Protein AF-A0A7S3AWT9-F1 (afdb_monomer_lite)

pLDDT: mean 81.24, std 14.32, range [45.53, 98.25]

Secondary structure (DSSP, 8-state):
--SSS--TT-EEE--HHHHHHHHHHHHTS-HHHH-STTHHHHHHHHHHHHHHHHHTT--TT-TT-EEESEETTEE--HHHHHHHHHHHHHHHHHHHHHHHHHHHH-TTS------TTPPP---

Foldseek 3Di:
DALVAADPADKGFFFLLVLLVSLVVLVPDDCVVQPDPCSVCRNVVSVVVSVVCVVVVNDRGDRPDIDGQDDPNHGDDVVVVVVVLVVLQVVVVVLVVVCVVVCVVPVPDDDDDPPDDRDDPDD

Sequence (123 aa):
SGLGLVGASGEWRGPPSMMASAGEVYCAKPWAAIASRYAGHNCFGSAFIVSLLAAYHIPADSDKLTFGRKFGGRSVEWPLGAQMFHLAEQRCSFAREEEKQVGELTDSQGGPAARDNCPRAEG

InterPro domains:
  IPR000407 Nucleoside phosphatase GDA1/CD39 [PF01150] (22-90)

Organism: NCBI:txid156174

Radius of gyration: 24.44 Å; chains: 1; bounding box: 52×30×65 Å

Structure (mmCIF, N/CA/C/O backbone):
data_AF-A0A7S3AWT9-F1
#
_entry.id   AF-A0A7S3AWT9-F1
#
loop_
_atom_site.group_PDB
_atom_site.id
_atom_site.type_symbol
_atom_site.label_atom_id
_atom_site.label_alt_id
_atom_site.label_comp_id
_atom_site.label_asym_id
_atom_site.label_entity_id
_atom_site.label_seq_id
_atom_site.pdbx_PDB_ins_code
_atom_site.Cartn_x
_atom_site.Cartn_y
_atom_site.Cartn_z
_atom_site.occupancy
_atom_site.B_iso_or_equiv
_atom_site.auth_seq_id
_atom_site.auth_comp_id
_atom_site.auth_asym_id
_atom_site.auth_atom_id
_atom_site.pdbx_PDB_model_num
ATOM 1 N N . SER A 1 1 ? 1.849 6.321 -14.344 1.00 45.53 1 SER A N 1
ATOM 2 C CA . SER A 1 1 ? 1.431 4.914 -14.207 1.00 45.53 1 SER A CA 1
ATOM 3 C C . SER A 1 1 ? 2.176 4.307 -13.033 1.00 45.53 1 SER A C 1
ATOM 5 O O . SER A 1 1 ? 3.363 4.589 -12.911 1.00 45.53 1 SER A O 1
ATOM 7 N N . GLY A 1 2 ? 1.492 3.592 -12.130 1.00 58.75 2 GLY A N 1
ATOM 8 C CA . GLY A 1 2 ? 2.137 2.871 -11.021 1.00 58.75 2 GLY A CA 1
ATOM 9 C C . GLY A 1 2 ? 2.997 1.710 -11.531 1.00 58.75 2 GLY A C 1
ATOM 10 O O . GLY A 1 2 ? 3.260 1.641 -12.729 1.00 58.75 2 GLY A O 1
ATOM 11 N N . LEU A 1 3 ? 3.381 0.785 -10.648 1.00 62.09 3 LEU A N 1
ATOM 12 C CA . LEU A 1 3 ? 4.184 -0.434 -10.893 1.00 62.09 3 LEU A CA 1
ATOM 13 C C . LEU A 1 3 ? 3.662 -1.404 -11.986 1.00 62.09 3 LEU A C 1
ATOM 15 O O . LEU A 1 3 ? 3.996 -2.578 -11.986 1.00 62.09 3 LEU A O 1
ATOM 19 N N . GLY A 1 4 ? 2.779 -0.973 -12.888 1.00 57.84 4 GLY A N 1
ATOM 20 C CA . GLY A 1 4 ? 2.104 -1.821 -13.871 1.00 57.84 4 GLY A CA 1
ATOM 21 C C . GLY A 1 4 ? 0.970 -2.661 -13.283 1.00 57.84 4 GLY A C 1
ATOM 22 O O . GLY A 1 4 ? 0.202 -3.229 -14.045 1.00 57.84 4 GLY A O 1
ATOM 23 N N . LEU A 1 5 ? 0.830 -2.694 -11.953 1.00 58.00 5 LEU A N 1
ATOM 24 C CA . LEU A 1 5 ? -0.124 -3.556 -11.250 1.00 58.00 5 LEU A CA 1
ATOM 25 C C . LEU A 1 5 ? -1.343 -2.820 -10.694 1.00 58.00 5 LEU A C 1
ATOM 27 O O . LEU A 1 5 ? -2.418 -3.398 -10.601 1.00 58.00 5 LEU A O 1
ATOM 31 N N . VAL A 1 6 ? -1.208 -1.533 -10.362 1.00 61.09 6 VAL A N 1
ATOM 32 C CA . VAL A 1 6 ? -2.300 -0.744 -9.777 1.00 61.09 6 VAL A CA 1
ATOM 33 C C . VAL A 1 6 ? -2.474 0.541 -10.579 1.00 61.09 6 VAL A C 1
ATOM 35 O O . VAL A 1 6 ? -1.577 1.391 -10.638 1.00 61.09 6 VAL A O 1
ATOM 38 N N . GLY A 1 7 ? -3.630 0.683 -11.230 1.00 61.75 7 GLY A N 1
ATOM 39 C CA . GLY A 1 7 ? -4.079 1.971 -11.760 1.00 61.75 7 GLY A CA 1
ATOM 40 C C . GLY A 1 7 ? -4.330 2.958 -10.616 1.00 61.75 7 GLY A C 1
ATOM 41 O O . GLY A 1 7 ? -4.542 2.550 -9.479 1.00 61.75 7 GLY A O 1
ATOM 42 N N . ALA A 1 8 ? -4.343 4.265 -10.888 1.00 56.38 8 ALA A N 1
ATOM 43 C CA . ALA A 1 8 ? -4.545 5.288 -9.847 1.00 56.38 8 ALA A CA 1
ATOM 44 C C . ALA A 1 8 ? -5.858 5.122 -9.042 1.00 56.38 8 ALA A C 1
ATOM 46 O O . ALA A 1 8 ? -5.979 5.654 -7.940 1.00 56.38 8 ALA A O 1
ATOM 47 N N . SER A 1 9 ? -6.819 4.372 -9.586 1.00 60.62 9 SER A N 1
ATOM 48 C CA . SER A 1 9 ? -8.132 4.063 -9.015 1.00 60.62 9 SER A CA 1
ATOM 49 C C . SER A 1 9 ? -8.374 2.569 -8.761 1.00 60.62 9 SER A C 1
ATOM 51 O O . SER A 1 9 ? -9.470 2.217 -8.336 1.00 60.62 9 SER A O 1
ATOM 53 N N . GLY A 1 10 ? -7.405 1.696 -9.056 1.00 71.75 10 GLY A N 1
ATOM 54 C CA . GLY A 1 10 ? -7.610 0.248 -9.049 1.00 71.75 10 GLY A CA 1
ATOM 55 C C . GLY A 1 10 ? -7.358 -0.391 -7.687 1.00 71.75 10 GLY A C 1
ATOM 56 O O . GLY A 1 10 ? -6.444 0.003 -6.963 1.00 71.75 10 GLY A O 1
ATOM 57 N N . GLU A 1 11 ? -8.148 -1.411 -7.374 1.00 85.12 11 GLU A N 1
ATOM 58 C CA . GLU A 1 11 ? -7.728 -2.484 -6.476 1.00 85.12 11 GLU A CA 1
ATOM 59 C C . GLU A 1 11 ? -6.877 -3.473 -7.286 1.00 85.12 11 GLU A C 1
ATOM 61 O O . GLU A 1 11 ? -7.170 -3.748 -8.451 1.00 85.12 11 GLU A O 1
ATOM 66 N N . TRP A 1 12 ? -5.827 -4.013 -6.680 1.00 86.25 12 TRP A N 1
ATOM 67 C CA . TRP A 1 12 ? -5.036 -5.105 -7.232 1.00 86.25 12 TRP A CA 1
ATOM 68 C C . TRP A 1 12 ? -5.006 -6.266 -6.246 1.00 86.25 12 TRP A C 1
ATOM 70 O O . TRP A 1 12 ? -4.823 -6.069 -5.044 1.00 86.25 12 TRP A O 1
ATOM 80 N N . ARG A 1 13 ? -5.186 -7.478 -6.768 1.00 89.00 13 ARG A N 1
ATOM 81 C CA . ARG A 1 13 ? -5.138 -8.727 -6.009 1.00 89.00 13 ARG A CA 1
ATOM 82 C C . ARG A 1 13 ? -4.141 -9.649 -6.675 1.00 89.00 13 ARG A C 1
ATOM 84 O O . ARG A 1 13 ? -4.190 -9.828 -7.892 1.00 89.00 13 ARG A O 1
ATOM 91 N N . GLY A 1 14 ? -3.260 -10.225 -5.877 1.00 88.38 14 GLY A N 1
ATOM 92 C CA . GLY A 1 14 ? -2.264 -11.155 -6.368 1.00 88.38 14 GLY A CA 1
ATOM 93 C C . GLY A 1 14 ? -1.143 -11.386 -5.365 1.00 88.38 14 GLY A C 1
ATOM 94 O O . GLY A 1 14 ? -1.025 -10.653 -4.377 1.00 88.38 14 GLY A O 1
ATOM 95 N N . PRO A 1 15 ? -0.317 -12.406 -5.625 1.00 93.44 15 PRO A N 1
ATOM 96 C CA . PRO A 1 15 ? 0.788 -12.755 -4.754 1.00 93.44 15 PRO A CA 1
ATOM 97 C C . PRO A 1 15 ? 1.925 -11.726 -4.823 1.00 93.44 15 PRO A C 1
ATOM 99 O O . PRO A 1 15 ? 2.173 -11.163 -5.896 1.00 93.44 15 PRO A O 1
ATOM 102 N N . PRO A 1 16 ? 2.671 -11.495 -3.723 1.00 92.88 16 PRO A N 1
ATOM 103 C CA . PRO A 1 16 ? 3.844 -10.616 -3.725 1.00 92.88 16 PRO A CA 1
ATOM 104 C C . PRO A 1 16 ? 4.854 -10.916 -4.840 1.00 92.88 16 PRO A C 1
ATOM 106 O O . PRO A 1 16 ? 5.471 -9.994 -5.369 1.00 92.88 16 PRO A O 1
ATOM 1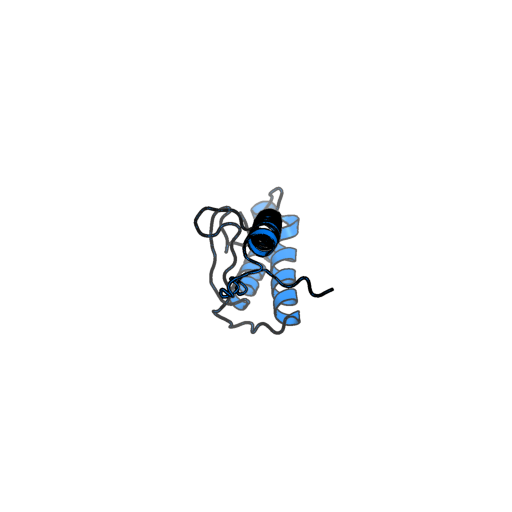09 N N . SER A 1 17 ? 4.997 -12.180 -5.243 1.00 93.31 17 SER A N 1
ATOM 110 C CA . SER A 1 17 ? 5.862 -12.600 -6.351 1.00 93.31 17 SER A CA 1
ATOM 111 C C . SER A 1 17 ? 5.522 -11.902 -7.671 1.00 93.31 17 SER A C 1
ATOM 113 O O . SER A 1 17 ? 6.426 -11.471 -8.382 1.00 93.31 17 SER A O 1
ATOM 115 N N . MET A 1 18 ? 4.239 -11.675 -7.968 1.00 91.50 18 MET A N 1
ATOM 116 C CA . MET A 1 18 ? 3.833 -10.900 -9.145 1.00 91.50 18 MET A CA 1
ATOM 117 C C . MET A 1 18 ? 4.267 -9.434 -9.049 1.00 91.50 18 MET A C 1
ATOM 119 O O . MET A 1 18 ? 4.603 -8.828 -10.068 1.00 91.50 18 MET A O 1
ATOM 123 N N . MET A 1 19 ? 4.300 -8.866 -7.839 1.00 89.56 19 MET A N 1
ATOM 124 C CA . MET A 1 19 ? 4.830 -7.522 -7.604 1.00 89.56 19 MET A CA 1
ATOM 125 C C . MET A 1 19 ? 6.335 -7.447 -7.831 1.00 89.56 19 MET A C 1
ATOM 127 O O . MET A 1 19 ? 6.798 -6.490 -8.454 1.00 89.56 19 MET A O 1
ATOM 131 N N . ALA A 1 20 ? 7.075 -8.467 -7.398 1.00 91.75 20 ALA A N 1
ATOM 132 C CA . ALA A 1 20 ? 8.503 -8.583 -7.668 1.00 91.75 20 ALA A CA 1
ATOM 133 C C . ALA A 1 20 ? 8.774 -8.644 -9.179 1.00 91.75 20 ALA A C 1
ATOM 135 O O . ALA A 1 20 ? 9.491 -7.793 -9.702 1.00 91.75 20 ALA A O 1
ATOM 136 N N . SER A 1 21 ? 8.109 -9.554 -9.902 1.00 93.25 21 SER A N 1
ATOM 137 C CA . SER A 1 21 ? 8.281 -9.698 -11.354 1.00 93.25 21 SER A CA 1
ATOM 138 C C . SER A 1 21 ? 7.899 -8.431 -12.126 1.00 93.25 21 SER A C 1
ATOM 140 O O . SER A 1 21 ? 8.600 -8.025 -13.051 1.00 93.25 21 SER A O 1
ATOM 142 N N . ALA A 1 22 ? 6.811 -7.753 -11.745 1.00 90.31 22 ALA A N 1
ATOM 143 C CA . ALA A 1 22 ? 6.436 -6.483 -12.369 1.00 90.31 22 ALA A CA 1
ATOM 144 C C . ALA A 1 22 ? 7.459 -5.371 -12.083 1.00 90.31 22 ALA A C 1
ATOM 146 O O . ALA A 1 22 ? 7.757 -4.562 -12.966 1.00 90.31 22 ALA A O 1
ATOM 147 N N . GLY A 1 23 ? 8.011 -5.352 -10.867 1.00 91.06 23 GLY A N 1
ATOM 148 C CA . GLY A 1 23 ? 9.102 -4.471 -10.469 1.00 91.06 23 GLY A CA 1
ATOM 149 C C . GLY A 1 23 ? 10.347 -4.675 -11.324 1.00 91.06 23 GLY A C 1
ATOM 150 O O . GLY A 1 23 ? 10.851 -3.709 -11.887 1.00 91.06 23 GLY A O 1
ATOM 151 N N . GLU A 1 24 ? 10.792 -5.919 -11.503 1.00 92.75 24 GLU A N 1
ATOM 152 C CA . GLU A 1 24 ? 11.939 -6.274 -12.352 1.00 92.75 24 GLU A CA 1
ATOM 153 C C . GLU A 1 24 ? 11.750 -5.794 -13.795 1.00 92.75 24 GLU A C 1
ATOM 155 O O . GLU A 1 24 ? 12.606 -5.095 -14.344 1.00 92.75 24 GLU A O 1
ATOM 160 N N . VAL A 1 25 ? 10.584 -6.081 -14.387 1.00 92.06 25 VAL A N 1
ATOM 161 C CA . VAL A 1 25 ? 10.232 -5.624 -15.740 1.00 92.06 25 VAL A CA 1
ATOM 162 C C . VAL A 1 25 ? 10.221 -4.098 -15.831 1.00 92.06 25 VAL A C 1
ATOM 164 O O . VAL A 1 25 ? 10.623 -3.535 -16.850 1.00 92.06 25 VAL A O 1
ATOM 167 N N . TYR A 1 26 ? 9.755 -3.400 -14.793 1.00 90.25 26 TYR A N 1
ATOM 168 C CA . TYR A 1 26 ? 9.767 -1.940 -14.753 1.00 90.25 26 TYR A CA 1
ATOM 169 C C . TYR A 1 26 ? 11.192 -1.383 -14.629 1.00 90.25 26 TYR A C 1
ATOM 171 O O . TYR A 1 26 ? 11.546 -0.460 -15.362 1.00 90.25 26 TYR A O 1
ATOM 179 N N . CYS A 1 27 ? 12.006 -1.944 -13.733 1.00 90.56 27 CYS A N 1
ATOM 180 C CA . CYS A 1 27 ? 13.382 -1.526 -13.468 1.00 90.56 27 CYS A CA 1
ATOM 181 C C . CYS A 1 27 ? 14.309 -1.733 -14.675 1.00 90.56 27 CYS A C 1
ATOM 183 O O . CYS A 1 27 ? 15.252 -0.968 -14.850 1.00 90.56 27 CYS A O 1
ATOM 185 N N . ALA A 1 28 ? 14.033 -2.726 -15.526 1.00 94.12 28 ALA A N 1
ATOM 186 C CA . ALA A 1 28 ? 14.806 -2.985 -16.740 1.00 94.12 28 ALA A CA 1
ATOM 187 C C . ALA A 1 28 ? 14.561 -1.962 -17.869 1.00 94.12 28 ALA A C 1
ATOM 189 O O . ALA A 1 28 ? 15.277 -1.962 -18.873 1.00 94.12 28 ALA A O 1
ATOM 190 N N . LYS A 1 29 ? 13.544 -1.096 -17.754 1.00 91.12 29 LYS A N 1
ATOM 191 C CA . LYS A 1 29 ? 13.223 -0.123 -18.806 1.00 91.12 29 LYS A CA 1
ATOM 192 C C . LYS A 1 29 ? 14.245 1.017 -18.831 1.00 91.12 29 LYS A C 1
ATOM 194 O O . LYS A 1 29 ? 14.588 1.553 -17.776 1.00 91.12 29 LYS A O 1
ATOM 199 N N . PRO A 1 30 ? 14.669 1.476 -20.023 1.00 93.50 30 PRO A N 1
ATOM 200 C CA . PRO A 1 30 ? 15.515 2.655 -20.122 1.00 93.50 30 PRO A CA 1
ATOM 201 C C . PRO A 1 30 ? 14.768 3.876 -19.584 1.00 93.50 30 PRO A C 1
ATOM 203 O O . PRO A 1 30 ? 13.570 4.039 -19.830 1.00 93.50 30 PRO A O 1
ATOM 206 N N . TRP A 1 31 ? 15.486 4.770 -18.900 1.00 90.19 31 TRP A N 1
ATOM 207 C CA . TRP A 1 31 ? 14.893 5.957 -18.274 1.00 90.19 31 TRP A CA 1
ATOM 208 C C . TRP A 1 31 ? 14.038 6.781 -19.245 1.00 90.19 31 TRP A C 1
ATOM 210 O O . TRP A 1 31 ? 12.932 7.191 -18.901 1.00 90.19 31 TRP A O 1
ATOM 220 N N . ALA A 1 32 ? 14.496 6.937 -20.491 1.00 93.12 32 ALA A N 1
ATOM 221 C CA . ALA A 1 32 ? 13.772 7.646 -21.546 1.00 93.12 32 ALA A CA 1
ATOM 222 C C . ALA A 1 32 ? 12.358 7.088 -21.817 1.00 93.12 32 ALA A C 1
ATOM 224 O O . ALA A 1 32 ? 11.471 7.847 -22.192 1.00 93.12 32 ALA A O 1
ATOM 225 N N . ALA A 1 33 ? 12.121 5.791 -21.591 1.00 88.69 33 ALA A N 1
ATOM 226 C CA . ALA A 1 33 ? 10.823 5.147 -21.808 1.00 88.69 33 ALA A CA 1
ATOM 227 C C . ALA A 1 33 ? 9.867 5.256 -20.606 1.00 88.69 33 ALA A C 1
ATOM 229 O O . ALA A 1 33 ? 8.679 4.961 -20.737 1.00 88.69 33 ALA A O 1
ATOM 230 N N . ILE A 1 34 ? 10.370 5.644 -19.429 1.00 85.50 34 ILE A N 1
ATOM 231 C CA . ILE A 1 34 ? 9.588 5.720 -18.184 1.00 85.50 34 ILE A CA 1
ATOM 232 C C . ILE A 1 34 ? 9.574 7.115 -17.558 1.00 85.50 34 ILE A C 1
ATOM 234 O O . ILE A 1 34 ? 8.900 7.303 -16.544 1.00 85.50 34 ILE A O 1
ATOM 238 N N . ALA A 1 35 ? 10.290 8.077 -18.145 1.00 85.06 35 ALA A N 1
ATOM 239 C CA . ALA A 1 35 ? 10.478 9.425 -17.626 1.00 85.06 35 ALA A CA 1
ATOM 240 C C . ALA A 1 35 ? 9.134 10.084 -17.269 1.00 85.06 35 ALA A C 1
ATOM 242 O O . ALA A 1 35 ? 8.345 10.491 -18.118 1.00 85.06 35 ALA A O 1
ATOM 243 N N . SER A 1 36 ? 8.861 10.164 -15.970 1.00 82.62 36 SER A N 1
ATOM 244 C CA . SER A 1 36 ? 7.690 10.817 -15.394 1.00 82.62 36 SER A CA 1
ATOM 245 C C . SER A 1 36 ? 8.012 11.249 -13.966 1.00 82.62 36 SER A C 1
ATOM 247 O O . SER A 1 36 ? 8.965 10.753 -13.363 1.00 82.62 36 SER A O 1
ATOM 249 N N . ARG A 1 37 ? 7.184 12.127 -13.388 1.00 75.12 37 ARG A N 1
ATOM 250 C CA . ARG A 1 37 ? 7.360 12.643 -12.017 1.00 75.12 37 ARG A CA 1
ATOM 251 C C . ARG A 1 37 ? 7.533 11.549 -10.951 1.00 75.12 37 ARG A C 1
ATOM 253 O O . ARG A 1 37 ? 8.161 11.794 -9.932 1.00 75.12 37 ARG A O 1
ATOM 260 N N . TYR A 1 38 ? 6.979 10.358 -11.177 1.00 71.81 38 TYR A N 1
ATOM 261 C CA . TYR A 1 38 ? 6.973 9.254 -10.208 1.00 71.81 38 TYR A CA 1
ATOM 262 C C . TYR A 1 38 ? 7.931 8.115 -10.577 1.00 71.81 38 TYR A C 1
ATOM 264 O O . TYR A 1 38 ? 8.064 7.146 -9.832 1.00 71.81 38 TYR A O 1
ATOM 272 N N . ALA A 1 39 ? 8.615 8.222 -11.717 1.00 79.62 39 ALA A N 1
ATOM 273 C CA . ALA A 1 39 ? 9.397 7.124 -12.267 1.00 79.62 39 ALA A CA 1
ATOM 274 C C . ALA A 1 39 ? 10.578 6.721 -11.383 1.00 79.62 39 ALA A C 1
ATOM 276 O O . ALA A 1 39 ? 10.854 5.529 -11.259 1.00 79.62 39 ALA A O 1
ATOM 277 N N . GLY A 1 40 ? 11.219 7.704 -10.739 1.00 80.75 40 GLY A N 1
ATOM 278 C CA . GLY A 1 40 ? 12.403 7.494 -9.903 1.00 80.75 40 GLY A CA 1
ATOM 279 C C . GLY A 1 40 ? 12.138 6.654 -8.654 1.00 80.75 40 GLY A C 1
ATOM 280 O O . GLY A 1 40 ? 13.052 6.020 -8.142 1.00 80.75 40 GLY A O 1
ATOM 281 N N . HIS A 1 41 ? 10.888 6.594 -8.190 1.00 86.19 41 HIS A N 1
ATOM 282 C CA . HIS A 1 41 ? 10.529 5.862 -6.972 1.00 86.19 41 HIS A CA 1
ATOM 283 C C . HIS A 1 41 ? 9.875 4.516 -7.248 1.00 86.19 41 HIS A C 1
ATOM 285 O O . HIS A 1 41 ? 9.826 3.682 -6.354 1.00 86.19 41 HIS A O 1
ATOM 291 N N . ASN A 1 42 ? 9.378 4.286 -8.464 1.00 87.44 42 ASN A N 1
ATOM 292 C CA . ASN A 1 42 ? 8.642 3.067 -8.779 1.00 87.44 42 ASN A CA 1
ATOM 293 C C . ASN A 1 42 ? 9.536 1.826 -8.648 1.00 87.44 42 ASN A C 1
ATOM 295 O O . ASN A 1 42 ? 9.165 0.913 -7.926 1.00 87.44 42 ASN A O 1
ATOM 299 N N . CYS A 1 43 ? 10.736 1.820 -9.241 1.00 88.38 43 CYS A N 1
ATOM 300 C CA . CYS A 1 43 ? 11.645 0.669 -9.147 1.00 88.38 43 CYS A CA 1
ATOM 301 C C . CYS A 1 43 ? 12.008 0.329 -7.685 1.00 88.38 43 CYS A C 1
ATOM 303 O O . CYS A 1 43 ? 11.851 -0.812 -7.243 1.00 88.38 43 CYS A O 1
ATOM 305 N N . PHE A 1 44 ? 12.399 1.344 -6.904 1.00 90.81 44 PHE A N 1
ATOM 306 C CA . PHE A 1 44 ? 12.657 1.188 -5.470 1.00 90.81 44 PHE A CA 1
ATOM 307 C C . PHE A 1 44 ? 11.413 0.702 -4.715 1.00 90.81 44 PHE A C 1
ATOM 309 O O . PHE A 1 44 ? 11.499 -0.231 -3.924 1.00 90.81 44 PHE A O 1
ATOM 316 N N . GLY A 1 45 ? 10.250 1.295 -4.986 1.00 89.94 45 GLY A N 1
ATOM 317 C CA . GLY A 1 45 ? 8.989 0.971 -4.328 1.00 89.94 45 GLY A CA 1
ATOM 318 C C . GLY A 1 45 ? 8.571 -0.485 -4.519 1.00 89.94 45 GLY A C 1
ATOM 319 O O . GLY A 1 45 ? 8.163 -1.111 -3.545 1.00 89.94 45 GLY A O 1
ATOM 320 N N . SER A 1 46 ? 8.719 -1.055 -5.723 1.00 89.81 46 SER A N 1
ATOM 321 C CA . SER A 1 46 ? 8.434 -2.483 -5.946 1.00 89.81 46 SER A CA 1
ATOM 322 C C . SER A 1 46 ? 9.311 -3.393 -5.099 1.00 89.81 46 SER A C 1
ATOM 324 O O . SER A 1 46 ? 8.796 -4.304 -4.459 1.00 89.81 46 SER A O 1
ATOM 326 N N . ALA A 1 47 ? 10.622 -3.139 -5.067 1.00 92.25 47 ALA A N 1
ATOM 327 C CA . ALA A 1 47 ? 11.549 -3.956 -4.290 1.00 92.25 47 ALA A CA 1
ATOM 328 C C . ALA A 1 47 ? 11.315 -3.781 -2.782 1.00 92.25 47 ALA A C 1
ATOM 330 O O . ALA A 1 47 ? 11.288 -4.755 -2.034 1.00 92.25 47 ALA A O 1
ATOM 331 N N . PHE A 1 48 ? 11.091 -2.542 -2.340 1.00 94.00 48 PHE A N 1
ATOM 332 C CA . PH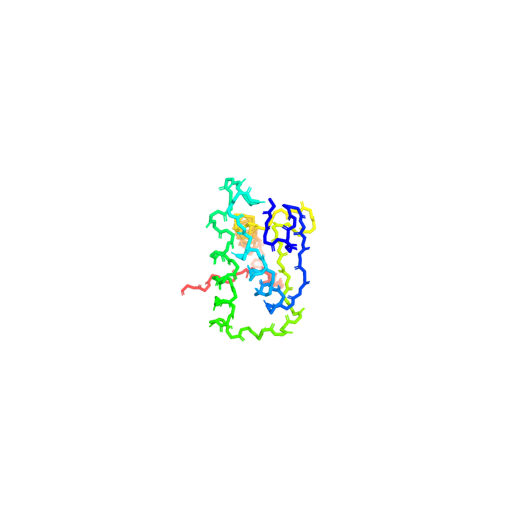E A 1 48 ? 10.851 -2.219 -0.940 1.00 94.00 48 PHE A CA 1
ATOM 333 C C . PHE A 1 48 ? 9.584 -2.886 -0.404 1.00 94.00 48 PHE A C 1
ATOM 335 O O . PHE A 1 48 ? 9.636 -3.499 0.656 1.00 94.00 48 PHE A O 1
ATOM 342 N N . ILE A 1 49 ? 8.462 -2.807 -1.130 1.00 93.00 49 ILE A N 1
ATOM 343 C CA . ILE A 1 49 ? 7.201 -3.417 -0.688 1.00 93.00 49 ILE A CA 1
ATOM 344 C C . ILE A 1 49 ? 7.353 -4.936 -0.563 1.00 93.00 49 ILE A C 1
ATOM 346 O O . ILE A 1 49 ? 6.929 -5.497 0.441 1.00 93.00 49 ILE A O 1
ATOM 350 N N . VAL A 1 50 ? 7.992 -5.603 -1.527 1.00 93.88 50 VAL A N 1
ATOM 351 C CA . VAL A 1 50 ? 8.216 -7.059 -1.463 1.00 93.88 50 VAL A CA 1
ATOM 352 C C . VAL A 1 50 ? 9.080 -7.433 -0.255 1.00 93.88 50 VAL A C 1
ATOM 354 O O . VAL A 1 50 ? 8.704 -8.320 0.510 1.00 93.88 50 VAL A O 1
ATOM 357 N N . SER A 1 51 ? 10.187 -6.720 -0.030 1.00 96.56 51 SER A N 1
ATOM 358 C CA . SER A 1 51 ? 11.048 -6.928 1.143 1.00 96.56 51 SER A CA 1
ATOM 359 C C . SER A 1 51 ? 10.316 -6.665 2.460 1.00 96.56 51 SER A C 1
ATOM 361 O O . SER A 1 51 ? 10.499 -7.399 3.428 1.00 96.56 51 SER A O 1
ATOM 363 N N . LEU A 1 52 ? 9.455 -5.645 2.499 1.00 96.62 52 LEU A N 1
ATOM 364 C CA . LEU A 1 52 ? 8.643 -5.321 3.668 1.00 96.62 52 LEU A CA 1
ATOM 365 C C . LEU A 1 52 ? 7.648 -6.445 3.980 1.00 96.62 52 LEU A C 1
ATOM 367 O O . LEU A 1 52 ? 7.556 -6.877 5.123 1.00 96.62 52 LEU A O 1
ATOM 371 N N . LEU A 1 53 ? 6.935 -6.954 2.973 1.00 96.06 53 LEU A N 1
ATOM 372 C CA . LEU A 1 53 ? 5.998 -8.069 3.140 1.00 96.06 53 LEU A CA 1
ATOM 373 C C . LEU A 1 53 ? 6.717 -9.329 3.641 1.00 96.06 53 LEU A C 1
ATOM 375 O O . LEU A 1 53 ? 6.218 -9.995 4.547 1.00 96.06 53 LEU A O 1
ATOM 379 N N . ALA A 1 54 ? 7.912 -9.612 3.119 1.00 97.12 54 ALA A N 1
ATOM 380 C CA . ALA A 1 54 ? 8.740 -10.713 3.600 1.00 97.12 54 ALA A CA 1
ATOM 381 C C . ALA A 1 54 ? 9.147 -10.534 5.075 1.00 97.12 54 ALA A C 1
ATOM 383 O O . ALA A 1 54 ? 9.103 -11.496 5.840 1.00 97.12 54 ALA A O 1
ATOM 384 N N . ALA A 1 55 ? 9.476 -9.308 5.501 1.00 98.25 55 ALA A N 1
ATOM 385 C CA . ALA A 1 55 ? 9.774 -8.996 6.901 1.00 98.25 55 ALA A CA 1
ATOM 386 C C . ALA A 1 55 ? 8.558 -9.181 7.831 1.00 98.25 55 ALA A C 1
ATOM 388 O O . ALA A 1 55 ? 8.725 -9.543 8.991 1.00 98.25 55 ALA A O 1
ATOM 389 N N . TYR A 1 56 ? 7.337 -9.004 7.315 1.00 97.69 56 TYR A N 1
ATOM 390 C CA . TYR A 1 56 ? 6.087 -9.349 8.005 1.00 97.69 56 TYR A CA 1
ATOM 391 C C . TYR A 1 56 ? 5.712 -10.839 7.899 1.00 97.69 56 TYR A C 1
ATOM 393 O O . TYR A 1 56 ? 4.589 -11.212 8.234 1.00 97.69 56 TYR A O 1
ATOM 401 N N . HIS A 1 57 ? 6.631 -11.695 7.438 1.00 97.81 57 HIS A N 1
ATOM 402 C CA . HIS A 1 57 ? 6.416 -13.131 7.237 1.00 97.81 57 HIS A CA 1
ATOM 403 C C . HIS A 1 57 ? 5.262 -13.464 6.281 1.00 97.81 57 HIS A C 1
ATOM 405 O O . HIS A 1 57 ? 4.635 -14.517 6.394 1.00 97.81 57 HIS A O 1
ATOM 411 N N . ILE A 1 58 ? 4.980 -12.582 5.319 1.00 96.88 58 ILE A N 1
ATOM 412 C CA . ILE A 1 58 ? 3.956 -12.824 4.305 1.00 96.88 58 ILE A CA 1
ATOM 413 C C . ILE A 1 58 ? 4.579 -13.649 3.166 1.00 96.88 58 ILE A C 1
ATOM 415 O O . ILE A 1 58 ? 5.541 -13.186 2.546 1.00 96.88 58 ILE A O 1
ATOM 419 N N . PRO A 1 59 ? 4.050 -14.852 2.862 1.00 96.69 59 PRO A N 1
ATOM 420 C CA . PRO A 1 59 ? 4.589 -15.704 1.806 1.00 96.69 59 PRO A CA 1
ATOM 421 C C . PRO A 1 59 ? 4.549 -15.031 0.434 1.00 96.69 59 PRO A C 1
ATOM 423 O O . PRO A 1 59 ? 3.584 -14.341 0.092 1.00 96.69 59 PRO A O 1
ATOM 426 N N . ALA A 1 60 ? 5.579 -15.268 -0.379 1.00 95.38 60 ALA A N 1
ATOM 427 C CA . ALA A 1 60 ? 5.694 -14.678 -1.712 1.00 95.38 60 ALA A CA 1
ATOM 428 C C . ALA A 1 60 ? 4.582 -15.132 -2.676 1.00 95.38 60 ALA A C 1
ATOM 430 O O . ALA A 1 60 ? 4.293 -14.441 -3.648 1.00 95.38 60 ALA A O 1
ATOM 431 N N . ASP A 1 61 ? 3.955 -16.271 -2.406 1.00 96.38 61 ASP A N 1
ATOM 432 C CA . ASP A 1 61 ? 2.852 -16.889 -3.141 1.00 96.38 61 ASP A CA 1
ATOM 433 C C . ASP A 1 61 ? 1.473 -16.648 -2.495 1.00 96.38 61 ASP A C 1
ATOM 435 O O . ASP A 1 61 ? 0.469 -17.169 -2.977 1.00 96.38 61 ASP A O 1
ATOM 4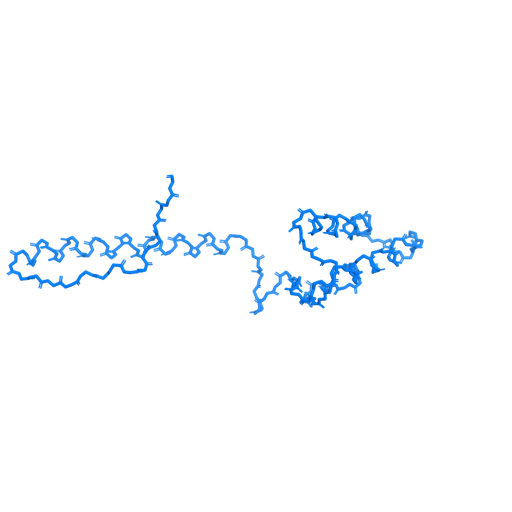39 N N . SER A 1 62 ? 1.395 -15.827 -1.440 1.00 95.12 62 SER A N 1
ATOM 440 C CA . SER A 1 62 ? 0.141 -15.538 -0.733 1.00 95.12 62 SER A CA 1
ATOM 441 C C . SER A 1 62 ? -0.893 -14.839 -1.622 1.00 95.12 62 SER A C 1
ATOM 443 O O . SER A 1 62 ? -0.725 -13.686 -2.008 1.00 95.12 62 SER A O 1
ATOM 445 N N . ASP A 1 63 ? -2.025 -15.494 -1.868 1.00 93.38 63 ASP A N 1
ATOM 446 C CA . ASP A 1 63 ? -3.174 -14.961 -2.616 1.00 93.38 63 ASP A CA 1
ATOM 447 C C . ASP A 1 63 ? -4.106 -14.073 -1.765 1.00 93.38 63 ASP A C 1
ATOM 449 O O . ASP A 1 63 ? -5.140 -13.601 -2.241 1.00 93.38 63 ASP A O 1
ATOM 453 N N . LYS A 1 64 ? -3.761 -13.847 -0.491 1.00 93.31 64 LYS A N 1
ATOM 454 C CA . LYS A 1 64 ? -4.619 -13.157 0.489 1.00 93.31 64 LYS A CA 1
ATOM 455 C C . LYS A 1 64 ? -4.460 -11.641 0.501 1.00 93.31 64 LYS A C 1
ATOM 457 O O . LYS A 1 64 ? -5.163 -10.960 1.245 1.00 93.31 64 LYS A O 1
ATOM 462 N N . LEU A 1 65 ? -3.554 -11.095 -0.303 1.00 91.00 65 LEU A N 1
ATOM 463 C CA . LEU A 1 65 ? -3.289 -9.663 -0.317 1.00 91.00 65 LEU A CA 1
ATOM 464 C C . LEU A 1 65 ? -4.169 -8.933 -1.327 1.00 91.00 65 LEU A C 1
ATOM 466 O O . LEU A 1 65 ? -4.259 -9.294 -2.500 1.00 91.00 65 LEU A O 1
ATOM 470 N N . THR A 1 66 ? -4.771 -7.843 -0.859 1.00 90.38 66 THR A N 1
ATOM 471 C CA . THR A 1 66 ? -5.434 -6.856 -1.710 1.00 90.38 66 THR A CA 1
ATOM 472 C C . THR A 1 66 ? -4.791 -5.502 -1.473 1.00 90.38 66 THR A C 1
ATOM 474 O O . THR A 1 66 ? -4.770 -5.000 -0.352 1.00 90.38 66 THR A O 1
ATOM 477 N N . PHE A 1 67 ? -4.277 -4.901 -2.538 1.00 86.94 67 PHE A N 1
ATOM 478 C CA . PHE A 1 67 ? -3.688 -3.572 -2.521 1.00 86.94 67 PHE A CA 1
ATOM 479 C C . PHE A 1 67 ? -4.676 -2.598 -3.146 1.00 86.94 67 PHE A C 1
ATOM 481 O O . PHE A 1 67 ? -5.144 -2.808 -4.261 1.00 86.94 67 PHE A O 1
ATOM 488 N N . GLY A 1 68 ? -4.985 -1.508 -2.457 1.00 87.31 68 GLY A N 1
ATOM 489 C CA . GLY A 1 68 ? -5.923 -0.519 -2.968 1.00 87.31 68 GLY A CA 1
ATOM 490 C C . GLY A 1 68 ? -5.803 0.792 -2.216 1.00 87.31 68 GLY A C 1
ATOM 491 O O . GLY A 1 68 ? -5.525 0.815 -1.021 1.00 87.31 68 GLY A O 1
ATOM 492 N N . ARG A 1 69 ? -6.012 1.902 -2.929 1.00 84.38 69 ARG A N 1
ATOM 493 C CA . ARG A 1 69 ? -6.187 3.225 -2.303 1.00 84.38 69 ARG A CA 1
ATOM 494 C C . ARG A 1 69 ? -7.636 3.479 -1.910 1.00 84.38 69 ARG A C 1
ATOM 496 O O . ARG A 1 69 ? -7.900 4.304 -1.042 1.00 84.38 69 ARG A O 1
ATOM 503 N N . LYS A 1 70 ? -8.566 2.809 -2.593 1.00 87.75 70 LYS A N 1
ATOM 504 C CA . LYS A 1 70 ? -10.002 2.939 -2.393 1.00 87.75 70 LYS A CA 1
ATOM 505 C C . LYS A 1 70 ? -10.632 1.564 -2.271 1.00 87.75 70 LYS A C 1
ATOM 507 O O . LYS A 1 70 ? -10.262 0.679 -3.029 1.00 87.75 70 LYS A O 1
ATOM 512 N N . PHE A 1 71 ? -11.599 1.446 -1.372 1.00 86.44 71 PHE A N 1
ATOM 513 C CA . PHE A 1 71 ? -12.449 0.272 -1.209 1.00 86.44 71 PHE A CA 1
ATOM 514 C C . PHE A 1 71 ? -13.896 0.754 -1.094 1.00 86.44 71 PHE A C 1
ATOM 516 O O . PHE A 1 71 ? -14.175 1.742 -0.409 1.00 86.44 71 PHE A O 1
ATOM 523 N N . GLY A 1 72 ? -14.819 0.133 -1.835 1.00 87.81 72 GLY A N 1
ATOM 524 C CA . GLY A 1 72 ? -16.223 0.575 -1.868 1.00 87.81 72 GLY A CA 1
ATOM 525 C C . GLY A 1 72 ? -16.401 2.044 -2.293 1.00 87.81 72 GLY A C 1
ATOM 526 O O . GLY A 1 72 ? -17.270 2.744 -1.777 1.00 87.81 72 GLY A O 1
ATOM 527 N N . GLY A 1 73 ? -15.530 2.549 -3.176 1.00 86.50 73 GLY A N 1
ATOM 528 C CA . GLY A 1 73 ? -15.556 3.935 -3.664 1.00 86.50 73 GLY A CA 1
ATOM 529 C C . GLY A 1 73 ? -14.976 4.988 -2.709 1.00 86.50 73 GLY A C 1
ATOM 530 O O . GLY A 1 73 ? -14.901 6.161 -3.078 1.00 86.50 73 GLY A O 1
ATOM 531 N N . ARG A 1 74 ? -14.518 4.596 -1.515 1.00 87.06 74 ARG A N 1
ATOM 532 C CA . ARG A 1 74 ? -13.975 5.505 -0.493 1.00 87.06 74 ARG A CA 1
ATOM 533 C C . ARG A 1 74 ? -12.475 5.313 -0.340 1.00 87.06 74 ARG A C 1
ATOM 535 O O . ARG A 1 74 ? -12.005 4.182 -0.391 1.00 87.06 74 ARG A O 1
ATOM 542 N N . SER A 1 75 ? -11.734 6.404 -0.155 1.00 87.94 75 SER A N 1
ATOM 543 C CA . SER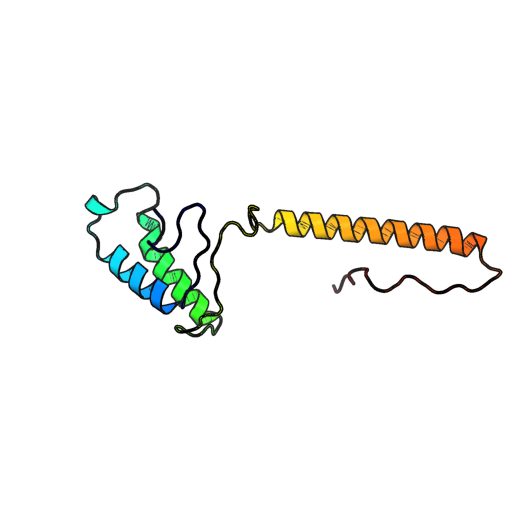 A 1 75 ? -10.309 6.326 0.179 1.00 87.94 75 SER A CA 1
ATOM 544 C C . SER A 1 75 ? -10.125 5.642 1.530 1.00 87.94 75 SER A C 1
ATOM 546 O O . SER A 1 75 ? -10.838 5.956 2.483 1.00 87.94 75 SER A O 1
ATOM 548 N N . VAL A 1 76 ? -9.176 4.713 1.604 1.00 87.75 76 VAL A N 1
ATOM 549 C CA . VAL A 1 76 ? -8.775 4.105 2.873 1.00 87.75 76 VAL A CA 1
ATOM 550 C C . VAL A 1 76 ? -7.673 4.955 3.468 1.00 87.75 76 VAL A C 1
ATOM 552 O O . VAL A 1 76 ? -6.529 4.924 3.024 1.00 87.75 76 VAL A O 1
ATOM 555 N N . GLU A 1 77 ? -8.052 5.750 4.459 1.00 90.25 77 GLU A N 1
ATOM 556 C CA . GLU A 1 77 ? -7.155 6.660 5.152 1.00 90.25 77 GLU A CA 1
ATOM 557 C C . GLU A 1 77 ? -7.411 6.568 6.657 1.00 90.25 77 GLU A C 1
ATOM 559 O O . GLU A 1 77 ? -8.552 6.425 7.107 1.00 90.25 77 GLU A O 1
ATOM 564 N N . TRP A 1 78 ? -6.342 6.674 7.445 1.00 93.38 78 TRP A N 1
ATOM 565 C CA . TRP A 1 78 ? -6.422 6.644 8.905 1.00 93.38 78 TRP A CA 1
ATOM 566 C C . TRP A 1 78 ? -7.357 7.714 9.517 1.00 93.38 78 TRP A C 1
ATOM 568 O O . TRP A 1 78 ? -8.000 7.388 10.518 1.00 93.38 78 TRP A O 1
ATOM 578 N N . PRO A 1 79 ? -7.528 8.939 8.957 1.00 94.25 79 PRO A N 1
ATOM 579 C CA . PRO A 1 79 ? -8.390 9.950 9.570 1.00 94.25 79 PRO A CA 1
ATOM 580 C C . PRO A 1 79 ? -9.860 9.535 9.617 1.00 94.25 79 PRO A C 1
ATOM 582 O O . PRO A 1 79 ? -10.562 9.894 10.558 1.00 94.25 79 PRO A O 1
ATOM 585 N N . LEU A 1 80 ? -10.328 8.746 8.641 1.00 89.56 80 LEU A N 1
ATOM 586 C CA . LEU A 1 80 ? -11.696 8.228 8.651 1.00 89.56 80 LEU A CA 1
ATOM 587 C C . LEU A 1 80 ? -11.912 7.284 9.842 1.00 89.56 80 LEU A C 1
ATOM 589 O O . LEU A 1 80 ? -12.911 7.401 10.548 1.00 89.56 80 LEU A O 1
ATOM 593 N N . GLY A 1 81 ? -10.952 6.391 10.101 1.00 89.88 81 GLY A N 1
ATOM 594 C CA . GLY A 1 81 ? -10.986 5.501 11.262 1.00 89.88 81 GLY A CA 1
ATOM 595 C C . GLY A 1 81 ? -10.948 6.271 12.584 1.00 89.88 81 GLY A C 1
ATOM 596 O O . GLY A 1 81 ? -11.748 5.997 13.474 1.00 89.88 81 GLY A O 1
ATOM 597 N N . ALA A 1 82 ? -10.089 7.289 12.682 1.00 92.69 82 ALA A N 1
ATOM 598 C CA . ALA A 1 82 ? -10.005 8.151 13.861 1.00 92.69 82 ALA A CA 1
ATOM 599 C C . ALA A 1 82 ? -11.318 8.912 14.123 1.00 92.69 82 ALA A C 1
ATOM 601 O O . ALA A 1 82 ? -11.775 8.990 15.262 1.00 92.69 82 ALA A O 1
ATOM 602 N N . GLN A 1 83 ? -11.967 9.423 13.072 1.00 93.50 83 GLN A N 1
ATOM 603 C CA . GLN A 1 83 ? -13.264 10.088 13.194 1.00 93.50 83 GLN A CA 1
ATOM 604 C C . GLN A 1 83 ? -14.355 9.126 13.676 1.00 93.50 83 GLN A C 1
ATOM 606 O O . GLN A 1 83 ? -15.135 9.472 14.563 1.00 93.50 83 GLN A O 1
ATOM 611 N N . MET A 1 84 ? -14.413 7.918 13.110 1.00 90.50 84 ME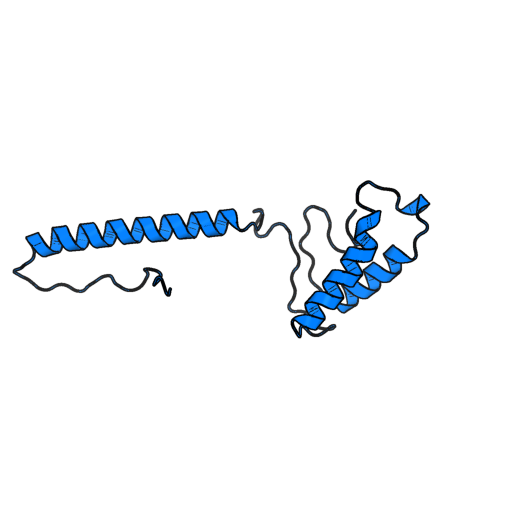T A N 1
ATOM 612 C CA . MET A 1 84 ? -15.368 6.892 13.535 1.00 90.50 84 MET A CA 1
ATOM 613 C C . MET A 1 84 ? -15.159 6.496 14.998 1.00 90.50 84 MET A C 1
ATOM 615 O O . MET A 1 84 ? -16.136 6.363 15.732 1.00 90.50 84 MET A O 1
ATOM 619 N N . PHE A 1 85 ? -13.902 6.356 15.424 1.00 90.00 85 PHE A N 1
ATOM 620 C CA . PHE A 1 85 ? -13.546 6.072 16.811 1.00 90.00 85 PHE A CA 1
ATOM 621 C C . PHE A 1 85 ? -14.029 7.181 17.753 1.00 90.00 85 PHE A C 1
ATOM 623 O O . PHE A 1 85 ? -14.750 6.902 18.706 1.00 90.00 85 PHE A O 1
ATOM 630 N N . HIS A 1 86 ? -13.742 8.445 17.432 1.00 92.81 86 HIS A N 1
ATOM 631 C CA . HIS A 1 86 ? -14.165 9.577 18.256 1.00 92.81 86 HIS A CA 1
ATOM 632 C C . HIS A 1 86 ? -15.695 9.682 18.384 1.00 92.81 86 HIS A C 1
ATOM 634 O O . HIS A 1 86 ? -16.224 9.914 19.469 1.00 92.81 86 HIS A O 1
ATOM 640 N N . LEU A 1 87 ? -16.433 9.456 17.291 1.00 91.88 87 LEU A N 1
ATOM 641 C CA . LEU A 1 87 ? -17.900 9.429 17.321 1.00 91.88 87 LEU A CA 1
ATOM 642 C C . LEU A 1 87 ? -18.446 8.258 18.154 1.00 91.88 87 LEU A C 1
ATOM 644 O O . LEU A 1 87 ? -19.490 8.396 18.792 1.00 91.88 87 LEU A O 1
ATOM 648 N N . ALA A 1 88 ? -17.766 7.109 18.151 1.00 88.88 88 ALA A N 1
ATOM 649 C CA . ALA A 1 88 ? -18.136 5.970 18.987 1.00 88.88 88 ALA A CA 1
ATOM 650 C C . ALA A 1 88 ? -17.926 6.278 20.479 1.00 88.88 88 ALA A C 1
ATOM 652 O O . ALA A 1 88 ? -18.812 5.996 21.285 1.00 88.88 88 ALA A O 1
ATOM 653 N N . GLU A 1 89 ? -16.814 6.924 20.839 1.00 88.69 89 GLU A N 1
ATOM 654 C CA . GLU A 1 89 ? -16.560 7.371 22.214 1.00 88.69 89 GLU A CA 1
ATOM 655 C C . GLU A 1 89 ? -17.610 8.376 22.700 1.00 88.69 89 GLU A C 1
ATOM 657 O O . GLU A 1 89 ? -18.158 8.203 23.790 1.00 88.69 89 GLU A O 1
ATOM 662 N N . GLN A 1 90 ? -17.957 9.376 21.879 1.00 88.56 90 GLN A N 1
ATOM 663 C CA . GLN A 1 90 ? -18.992 10.362 22.214 1.00 88.56 90 GLN A CA 1
ATOM 664 C C . GLN A 1 90 ? -20.360 9.709 22.457 1.00 88.56 90 GLN A C 1
ATOM 666 O O . GLN A 1 90 ? -21.061 10.039 23.409 1.00 88.56 90 GLN A O 1
ATOM 671 N N . ARG A 1 91 ? -20.759 8.745 21.619 1.00 85.25 91 ARG A N 1
ATOM 672 C CA . ARG A 1 91 ? -22.023 8.013 21.820 1.00 85.25 91 ARG A CA 1
ATOM 673 C C . ARG A 1 91 ? -22.037 7.254 23.144 1.00 85.25 91 ARG A C 1
ATOM 675 O O . ARG A 1 91 ? -23.061 7.216 23.818 1.00 85.25 91 ARG A O 1
ATOM 682 N N . CYS A 1 92 ? -20.896 6.695 23.533 1.00 82.25 92 CYS A N 1
ATOM 683 C CA . CYS A 1 92 ? -20.746 6.007 24.807 1.00 82.25 92 CYS A CA 1
ATOM 684 C C . CYS A 1 92 ? -20.774 6.949 26.015 1.00 82.25 92 CYS A C 1
ATOM 686 O O . CYS A 1 92 ? -21.305 6.562 27.055 1.00 82.25 92 CYS A O 1
ATOM 688 N N . SER A 1 93 ? -20.235 8.170 25.913 1.00 81.88 93 SER A N 1
ATOM 689 C CA . SER A 1 93 ? -20.344 9.139 27.009 1.00 81.88 93 SER A CA 1
ATOM 690 C C . SER A 1 93 ? -21.794 9.556 27.243 1.00 81.88 93 SER A C 1
ATOM 692 O O . SER A 1 93 ? -22.235 9.534 28.388 1.00 81.88 93 SER A O 1
ATOM 694 N N . PHE A 1 94 ? -22.557 9.820 26.176 1.00 81.81 94 PHE A N 1
ATOM 695 C CA . PHE A 1 94 ? -23.978 10.160 26.298 1.00 81.81 94 PHE A CA 1
ATOM 696 C C . PHE A 1 94 ? -24.805 9.022 26.901 1.00 81.81 94 PHE A C 1
ATOM 698 O O . PHE A 1 94 ? -25.565 9.261 27.833 1.00 81.81 94 PHE A O 1
ATOM 705 N N . ALA A 1 95 ? -24.597 7.778 26.453 1.00 77.00 95 ALA A N 1
ATOM 706 C CA . ALA A 1 95 ? -25.303 6.623 27.014 1.00 77.00 95 ALA A CA 1
ATOM 707 C C . ALA A 1 95 ? -25.049 6.462 28.527 1.00 77.00 95 ALA A C 1
ATOM 709 O O . ALA A 1 95 ? -25.967 6.167 29.287 1.00 77.00 95 ALA A O 1
ATOM 710 N N . ARG A 1 9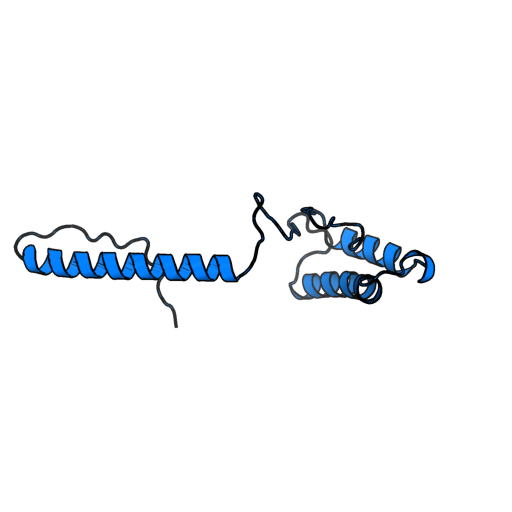6 ? -23.815 6.712 28.991 1.00 77.31 96 ARG A N 1
ATOM 711 C CA . ARG A 1 96 ? -23.483 6.671 30.427 1.00 77.31 96 ARG A CA 1
ATOM 712 C C . ARG A 1 96 ? -24.110 7.816 31.218 1.00 77.31 96 ARG A C 1
ATOM 714 O O . ARG A 1 96 ? -24.413 7.637 32.394 1.00 77.31 96 ARG A O 1
ATOM 721 N N . GLU A 1 97 ? -24.239 8.999 30.626 1.00 80.12 97 GLU A N 1
ATOM 722 C CA . GLU A 1 97 ? -24.902 10.136 31.272 1.00 80.12 97 GLU A CA 1
ATOM 723 C C . GLU A 1 97 ? -26.410 9.906 31.395 1.00 80.12 97 GLU A C 1
ATOM 725 O O . GLU A 1 97 ? -26.962 10.143 32.469 1.00 80.12 97 GLU A O 1
ATOM 730 N N . GLU A 1 98 ? -27.053 9.362 30.357 1.00 76.19 98 GLU A N 1
ATOM 731 C CA . GLU A 1 98 ? -28.451 8.925 30.429 1.00 76.19 98 GLU A CA 1
ATOM 732 C C . GLU A 1 98 ? -28.644 7.842 31.496 1.00 76.19 98 GLU A C 1
ATOM 734 O O . GLU A 1 98 ? -29.551 7.963 32.313 1.00 76.19 98 GLU A O 1
ATOM 739 N N . GLU A 1 99 ? -27.772 6.829 31.573 1.00 71.56 99 GLU A N 1
ATOM 740 C CA . GLU A 1 99 ? -27.846 5.803 32.625 1.00 71.56 99 GLU A CA 1
ATOM 741 C C . GLU A 1 99 ? -27.707 6.390 34.036 1.00 71.56 99 GLU A C 1
ATOM 743 O O . GLU A 1 99 ? -28.384 5.927 34.951 1.00 71.56 99 GLU A O 1
ATOM 748 N N . LYS A 1 100 ? -26.863 7.411 34.239 1.00 75.81 100 LYS A N 1
ATOM 749 C CA . LYS A 1 100 ? -26.762 8.089 35.543 1.00 75.81 100 LYS A CA 1
ATOM 750 C C . LYS A 1 100 ? -28.043 8.839 35.884 1.00 75.81 100 LYS A C 1
ATOM 752 O O . LYS A 1 100 ? -28.533 8.688 36.995 1.00 75.81 100 LYS A O 1
ATOM 757 N N . GLN A 1 101 ? -28.590 9.603 34.938 1.00 73.38 101 GLN A N 1
ATOM 758 C CA . GLN A 1 101 ? -29.831 10.350 35.156 1.00 73.38 101 GLN A CA 1
ATOM 759 C C . GLN A 1 101 ? -31.014 9.410 35.404 1.00 73.38 101 GLN A C 1
ATOM 761 O O . GLN A 1 101 ? -31.773 9.612 36.347 1.00 73.38 101 GLN A O 1
ATOM 766 N N . VAL A 1 102 ? -31.150 8.354 34.598 1.00 70.75 102 VAL A N 1
ATOM 767 C CA . VAL A 1 102 ? -32.192 7.339 34.781 1.00 70.75 102 VAL A CA 1
ATOM 768 C C . VAL A 1 102 ? -31.976 6.596 36.093 1.00 70.75 102 VAL A C 1
ATOM 770 O O . VAL A 1 102 ? -32.929 6.464 36.842 1.00 70.75 102 VAL A O 1
ATOM 773 N N . GLY A 1 103 ? -30.747 6.195 36.425 1.00 64.06 103 GLY A N 1
ATOM 774 C CA . GLY A 1 103 ? -30.410 5.536 37.688 1.00 64.06 103 GLY A CA 1
ATOM 775 C C . GLY A 1 103 ? -30.806 6.349 38.922 1.00 64.06 103 GLY A C 1
ATOM 776 O O . GLY A 1 103 ? -31.403 5.794 39.839 1.00 64.06 103 GLY A O 1
ATOM 777 N N . GLU A 1 104 ? -30.568 7.662 38.912 1.00 67.88 104 GLU A N 1
ATOM 778 C CA . GLU A 1 104 ? -30.980 8.584 39.983 1.00 67.88 104 GLU A CA 1
ATOM 779 C C . GLU A 1 104 ? -32.514 8.704 40.094 1.00 67.88 104 GLU A C 1
ATOM 781 O O . GLU A 1 104 ? -33.060 8.875 41.182 1.00 67.88 104 GLU A O 1
ATOM 786 N N . LEU A 1 105 ? -33.226 8.551 38.973 1.00 61.56 105 LEU A N 1
ATOM 787 C CA . LEU A 1 105 ? -34.691 8.500 38.906 1.00 61.56 105 LEU A CA 1
ATOM 788 C C . LEU A 1 105 ? -35.276 7.108 39.222 1.00 61.56 105 LEU A C 1
ATOM 790 O O . LEU A 1 105 ? -36.436 7.015 39.625 1.00 61.56 105 LEU A O 1
ATOM 794 N N . THR A 1 106 ? -34.507 6.031 39.042 1.00 59.38 106 THR A N 1
ATOM 795 C CA . THR A 1 106 ? -34.956 4.632 39.154 1.00 59.38 106 THR A CA 1
ATOM 796 C C . THR A 1 106 ? -34.345 3.872 40.326 1.00 59.38 106 THR A C 1
ATOM 798 O O . THR A 1 106 ? -34.411 2.641 40.335 1.00 59.38 106 THR A O 1
ATOM 801 N N . ASP A 1 107 ? -33.846 4.561 41.356 1.00 55.19 107 ASP A N 1
ATOM 802 C CA . ASP A 1 107 ? -33.368 3.987 42.630 1.00 55.19 107 ASP A CA 1
ATOM 803 C C . ASP A 1 107 ? -34.503 3.325 43.464 1.00 55.19 107 ASP A C 1
ATOM 805 O O . ASP A 1 107 ? -34.548 3.327 44.691 1.00 55.19 107 ASP A O 1
ATOM 809 N N . SER A 1 108 ? -35.492 2.751 42.777 1.00 55.41 108 SER A N 1
ATOM 810 C CA . SER A 1 108 ? -36.587 1.956 43.313 1.00 55.41 108 SER A CA 1
ATOM 811 C C . SER A 1 108 ? -36.862 0.660 42.533 1.00 55.41 108 SER A C 1
ATOM 813 O O . SER A 1 108 ? -37.530 -0.199 43.103 1.00 55.41 108 SER A O 1
ATOM 815 N N . GLN A 1 109 ? -36.377 0.438 41.296 1.00 52.72 109 GLN A N 1
ATOM 816 C CA . GLN A 1 109 ? -36.634 -0.822 40.558 1.00 52.72 109 GLN A CA 1
ATOM 817 C C . GLN A 1 109 ? -35.505 -1.187 39.570 1.00 52.72 109 GLN A C 1
ATOM 819 O O . GLN A 1 109 ? -35.270 -0.491 38.589 1.00 52.72 109 GLN A O 1
ATOM 824 N N . GLY A 1 110 ? -34.813 -2.307 39.824 1.00 53.88 110 GLY A N 1
ATOM 825 C CA . GLY A 1 110 ? -33.655 -2.769 39.048 1.00 53.88 110 GLY A CA 1
ATOM 826 C C . GLY A 1 110 ? -33.976 -3.186 37.605 1.00 53.88 110 GLY A C 1
ATOM 827 O O . GLY A 1 110 ? -34.797 -4.074 37.378 1.00 53.88 110 GLY A O 1
ATOM 828 N N . GLY A 1 111 ? -33.273 -2.582 36.641 1.00 51.09 111 GLY A N 1
ATOM 829 C CA . GLY A 1 111 ? -33.329 -2.907 35.210 1.00 51.09 111 GLY A CA 1
ATOM 830 C C . GLY A 1 111 ? -31.940 -3.189 34.603 1.00 51.09 111 GLY A C 1
ATOM 831 O O . GLY A 1 111 ? -30.932 -2.759 35.166 1.00 51.09 111 GLY A O 1
ATOM 832 N N . PRO A 1 112 ? -31.859 -3.947 33.487 1.00 53.38 112 PRO A N 1
ATOM 833 C CA . PRO A 1 112 ? -30.603 -4.477 32.954 1.00 53.38 112 PRO A CA 1
ATOM 834 C C . PRO A 1 112 ? -29.798 -3.433 32.164 1.00 53.38 112 PRO A C 1
ATOM 836 O O . PRO A 1 112 ? -30.345 -2.670 31.372 1.00 53.38 112 PRO A O 1
ATOM 839 N N . ALA A 1 113 ? -28.478 -3.445 32.367 1.00 56.53 113 ALA A N 1
ATOM 840 C CA . ALA A 1 113 ? -27.531 -2.486 31.805 1.00 56.53 113 ALA A CA 1
ATOM 841 C C . ALA A 1 113 ? -27.195 -2.774 30.329 1.00 56.53 113 ALA A C 1
ATOM 843 O O . ALA A 1 113 ? -26.813 -3.892 29.974 1.00 56.53 113 ALA A O 1
ATOM 844 N N . ALA A 1 114 ? -27.267 -1.744 29.484 1.00 54.69 114 ALA A N 1
ATOM 845 C CA . ALA A 1 114 ? -26.910 -1.790 28.068 1.00 54.69 114 ALA A CA 1
ATOM 846 C C . ALA A 1 114 ? -25.384 -1.647 27.905 1.00 54.69 114 ALA A C 1
ATOM 848 O O . ALA A 1 114 ? -24.869 -0.586 27.567 1.00 54.69 114 ALA A O 1
ATOM 849 N N . ARG A 1 115 ? -24.626 -2.708 28.207 1.00 55.75 115 ARG A N 1
ATOM 850 C CA . ARG A 1 115 ? -23.163 -2.612 28.386 1.00 55.75 115 ARG A CA 1
ATOM 851 C C . ARG A 1 115 ? -22.286 -2.992 27.192 1.00 55.75 115 ARG A C 1
ATOM 853 O O . ARG A 1 115 ? -21.094 -2.692 27.224 1.00 55.75 115 ARG A O 1
ATOM 860 N N . ASP A 1 116 ? -22.815 -3.606 26.141 1.00 60.22 116 ASP A N 1
ATOM 861 C CA . ASP A 1 116 ? -21.955 -4.523 25.373 1.00 60.22 116 ASP A CA 1
ATOM 862 C C . ASP A 1 116 ? -21.168 -3.938 24.187 1.00 60.22 116 ASP A C 1
ATOM 864 O O . ASP A 1 116 ? -20.367 -4.660 23.605 1.00 60.22 116 ASP A O 1
ATOM 868 N N . ASN A 1 117 ? -21.298 -2.650 23.837 1.00 64.12 117 ASN A N 1
ATOM 869 C CA . ASN A 1 117 ? -20.654 -2.112 22.618 1.00 64.12 117 ASN A CA 1
ATOM 870 C C . ASN A 1 117 ? -19.748 -0.883 22.804 1.00 64.12 117 ASN A C 1
ATOM 872 O O . ASN A 1 117 ? -19.363 -0.258 21.814 1.00 64.12 117 ASN A O 1
ATOM 876 N N . CYS A 1 118 ? -19.368 -0.529 24.033 1.00 70.62 118 CYS A N 1
ATOM 877 C CA . CYS A 1 118 ? -18.416 0.565 24.233 1.00 70.62 118 CYS A CA 1
ATOM 878 C C . CYS A 1 118 ? -16.968 0.065 24.168 1.00 70.62 118 CYS A C 1
ATOM 880 O O . CYS A 1 118 ? -16.612 -0.822 24.949 1.00 70.62 118 CYS A O 1
ATOM 882 N N . PRO A 1 119 ? -16.114 0.627 23.286 1.00 64.75 119 PRO A N 1
ATOM 883 C CA . PRO A 1 119 ? -14.709 0.252 23.238 1.00 64.75 119 PRO A CA 1
ATOM 884 C C . PRO A 1 119 ? -14.070 0.521 24.604 1.00 64.75 119 PRO A C 1
ATOM 886 O O . PRO A 1 119 ? -14.220 1.599 25.185 1.00 64.75 119 PRO A O 1
ATOM 889 N N . ARG A 1 120 ? -13.389 -0.489 25.149 1.00 61.12 120 ARG A N 1
ATOM 890 C CA . ARG A 1 120 ? -12.589 -0.331 26.363 1.00 61.12 120 ARG A CA 1
ATOM 891 C C . ARG A 1 120 ? -11.316 0.410 25.975 1.00 61.12 120 ARG A C 1
ATOM 893 O O . ARG A 1 120 ? -10.577 -0.059 25.117 1.00 61.12 120 ARG A O 1
ATOM 900 N N . ALA A 1 121 ? -11.074 1.556 26.603 1.00 56.97 121 ALA A N 1
ATOM 901 C CA . ALA A 1 121 ? -9.761 2.178 26.573 1.00 56.97 121 ALA A CA 1
ATOM 902 C C . ALA A 1 121 ? -8.812 1.279 27.379 1.00 56.97 121 ALA A C 1
ATOM 904 O O . ALA A 1 121 ? -8.825 1.311 28.608 1.00 56.97 121 ALA A O 1
ATOM 905 N N . GLU A 1 122 ? -8.069 0.414 26.696 1.00 59.62 122 GLU A N 1
ATOM 906 C CA . GLU A 1 122 ? -6.912 -0.257 27.283 1.00 59.62 122 GLU A CA 1
ATOM 907 C C . GLU A 1 122 ? -5.711 0.668 27.073 1.00 59.62 122 GLU A C 1
ATOM 909 O O . GLU A 1 122 ? -5.350 0.978 25.936 1.00 59.62 122 GLU A O 1
ATOM 914 N N . GLY A 1 123 ? -5.172 1.184 28.177 1.00 54.38 123 GLY A N 1
ATOM 915 C CA . GLY A 1 123 ? -3.998 2.052 28.236 1.00 54.38 123 GLY A CA 1
ATOM 916 C C . GLY A 1 123 ? -2.994 1.522 29.241 1.00 54.38 123 GLY A C 1
ATOM 917 O O . GLY A 1 123 ? -3.423 0.774 30.151 1.00 54.38 123 GLY A O 1
#